Protein AF-A0A2D6I0M1-F1 (afdb_monomer)

Foldseek 3Di:
DPPVVLVVLLVVLVVLLVVLVVCVVVPDDDPVVVVSVVSNVVSVVSNVVSVVCVVVVVVD

Secondary structure (DSSP, 8-state):
--THHHHHHHHHHHHHHHHHHHHHHTT--THHHHHHHHHHHHHHHHHHHHHHHIIIIIT-

Structure (mmCIF, N/CA/C/O backbone):
data_AF-A0A2D6I0M1-F1
#
_entry.id   AF-A0A2D6I0M1-F1
#
loop_
_atom_site.group_PDB
_atom_site.id
_atom_site.type_symbol
_atom_site.label_atom_id
_atom_site.label_alt_id
_atom_site.label_comp_id
_atom_site.label_asym_id
_atom_site.label_entity_id
_atom_site.label_seq_id
_atom_site.pdbx_PDB_ins_code
_atom_site.Cartn_x
_atom_site.Cartn_y
_atom_site.Cartn_z
_atom_site.occupancy
_atom_site.B_iso_or_equiv
_atom_site.auth_seq_id
_atom_site.auth_comp_id
_atom_site.auth_asym_id
_atom_site.auth_atom_id
_atom_site.pdbx_PDB_model_num
ATOM 1 N N . MET A 1 1 ? 4.376 2.797 -24.032 1.00 55.97 1 MET A N 1
ATOM 2 C CA . MET A 1 1 ? 3.618 3.714 -23.145 1.00 55.97 1 MET A CA 1
ATOM 3 C C . MET A 1 1 ? 4.619 4.669 -22.521 1.00 55.97 1 MET A C 1
ATOM 5 O O . MET A 1 1 ? 5.646 4.175 -22.077 1.00 55.97 1 MET A O 1
ATOM 9 N N . PRO A 1 2 ? 4.413 5.997 -22.549 1.00 56.25 2 PRO A N 1
ATOM 10 C CA . PRO A 1 2 ? 5.384 6.915 -21.964 1.00 56.25 2 PRO A CA 1
ATOM 11 C C . PRO A 1 2 ? 5.615 6.541 -20.495 1.00 56.25 2 PRO A C 1
ATOM 13 O O . PRO A 1 2 ? 4.650 6.424 -19.741 1.00 56.25 2 PRO A O 1
ATOM 16 N N . ALA A 1 3 ? 6.877 6.347 -20.099 1.00 59.56 3 ALA A N 1
ATOM 17 C CA . ALA A 1 3 ? 7.280 5.887 -18.761 1.00 59.56 3 ALA A CA 1
ATOM 18 C C . ALA A 1 3 ? 6.764 6.776 -17.608 1.00 59.56 3 ALA A C 1
ATOM 20 O O . ALA A 1 3 ? 6.719 6.360 -16.453 1.00 59.56 3 ALA A O 1
ATOM 21 N N . VAL A 1 4 ? 6.307 7.986 -17.933 1.00 58.28 4 VAL A N 1
ATOM 22 C CA . VAL A 1 4 ? 5.671 8.939 -17.019 1.00 58.28 4 VAL A CA 1
ATOM 23 C C . VAL A 1 4 ? 4.350 8.404 -16.441 1.00 58.28 4 VAL A C 1
ATOM 25 O O . VAL A 1 4 ? 4.092 8.598 -15.255 1.00 58.28 4 VAL A O 1
ATOM 28 N N . LEU A 1 5 ? 3.535 7.691 -17.230 1.00 63.28 5 LEU A N 1
ATOM 29 C CA . LEU A 1 5 ? 2.219 7.186 -16.797 1.00 63.28 5 LEU A CA 1
ATOM 30 C C . LEU A 1 5 ? 2.321 6.098 -15.700 1.00 63.28 5 LEU A C 1
ATOM 32 O O . LEU A 1 5 ? 1.656 6.241 -14.671 1.00 63.28 5 LEU A O 1
ATOM 36 N N . PRO A 1 6 ? 3.164 5.051 -15.844 1.00 70.00 6 PRO A N 1
ATOM 37 C CA . PRO A 1 6 ? 3.351 4.036 -14.801 1.00 70.00 6 PRO A CA 1
ATOM 38 C C . PRO A 1 6 ? 3.887 4.603 -13.480 1.00 70.00 6 PRO A C 1
ATOM 40 O O . PRO A 1 6 ? 3.415 4.227 -12.406 1.00 70.00 6 PRO A O 1
ATOM 43 N N . ILE A 1 7 ? 4.842 5.537 -13.551 1.00 78.69 7 ILE A N 1
ATOM 44 C CA . ILE A 1 7 ? 5.477 6.134 -12.366 1.00 78.69 7 ILE A CA 1
ATOM 45 C C . ILE A 1 7 ? 4.484 7.016 -11.602 1.00 78.69 7 ILE A C 1
ATOM 47 O O . ILE A 1 7 ? 4.388 6.914 -10.380 1.00 78.69 7 ILE A O 1
ATOM 51 N N . GLN A 1 8 ? 3.698 7.839 -12.302 1.00 81.62 8 GLN A N 1
ATOM 52 C CA . GLN A 1 8 ? 2.655 8.653 -11.670 1.00 81.62 8 GLN A CA 1
ATOM 53 C C . GLN A 1 8 ? 1.620 7.785 -10.949 1.00 81.62 8 GLN A C 1
ATOM 55 O O . GLN A 1 8 ? 1.286 8.055 -9.794 1.00 81.62 8 GLN A O 1
ATOM 60 N N . GLY A 1 9 ? 1.162 6.707 -11.593 1.00 84.44 9 GLY A N 1
ATOM 61 C CA . GLY A 1 9 ? 0.227 5.774 -10.970 1.00 84.44 9 GLY A CA 1
ATOM 62 C C . GLY A 1 9 ? 0.813 5.091 -9.730 1.00 84.44 9 GLY A C 1
ATOM 63 O O . GLY A 1 9 ? 0.126 4.969 -8.718 1.00 84.44 9 GLY A O 1
ATOM 64 N N . ALA A 1 10 ? 2.095 4.712 -9.757 1.00 83.25 10 ALA A N 1
ATOM 65 C CA . ALA A 1 10 ? 2.777 4.121 -8.604 1.00 83.25 10 ALA A CA 1
ATOM 66 C C . ALA A 1 10 ? 2.898 5.095 -7.417 1.00 83.25 10 ALA A C 1
ATOM 68 O O . ALA A 1 10 ? 2.696 4.692 -6.269 1.00 83.25 10 ALA A O 1
ATOM 69 N N . ILE A 1 11 ? 3.166 6.380 -7.674 1.00 88.25 11 ILE A N 1
ATOM 70 C CA . ILE A 1 11 ? 3.210 7.418 -6.630 1.00 88.25 11 ILE A CA 1
ATOM 71 C C . ILE A 1 11 ? 1.839 7.555 -5.961 1.00 88.25 11 ILE A C 1
ATOM 73 O O . ILE A 1 11 ? 1.739 7.487 -4.736 1.00 88.25 11 ILE A O 1
ATOM 77 N N . VAL A 1 12 ? 0.774 7.692 -6.756 1.00 91.19 12 VAL A N 1
ATOM 78 C CA . VAL A 1 12 ? -0.596 7.827 -6.237 1.00 91.19 12 VAL A CA 1
ATOM 79 C C . VAL A 1 12 ? -0.997 6.585 -5.442 1.00 91.19 12 VAL A C 1
ATOM 81 O O . VAL A 1 12 ? -1.477 6.705 -4.314 1.00 91.19 12 VAL A O 1
ATOM 84 N N . ALA A 1 13 ? -0.735 5.393 -5.978 1.00 90.38 13 ALA A N 1
ATOM 85 C CA . ALA A 1 13 ? -0.993 4.139 -5.282 1.00 90.38 13 ALA A CA 1
ATOM 86 C C . ALA A 1 13 ? -0.236 4.070 -3.945 1.00 90.38 13 ALA A C 1
ATOM 88 O O . ALA A 1 13 ? -0.821 3.736 -2.920 1.00 90.38 13 ALA A O 1
ATOM 89 N N . THR A 1 14 ? 1.029 4.483 -3.899 1.00 89.88 14 THR A N 1
ATOM 90 C CA . THR A 1 14 ? 1.797 4.508 -2.643 1.00 89.88 14 THR A CA 1
ATOM 91 C C . THR A 1 14 ? 1.141 5.406 -1.587 1.00 89.88 14 THR A C 1
ATOM 93 O O . THR A 1 14 ? 1.040 5.017 -0.424 1.00 89.88 14 THR A O 1
ATOM 96 N N . VAL A 1 15 ? 0.616 6.571 -1.980 1.00 94.31 15 VAL A N 1
ATOM 97 C CA . VAL A 1 15 ? -0.116 7.465 -1.065 1.00 94.31 15 VAL A CA 1
ATOM 98 C C . VAL A 1 15 ? -1.380 6.794 -0.523 1.00 94.31 15 VAL A C 1
ATOM 100 O O . VAL A 1 15 ? -1.605 6.795 0.689 1.00 94.31 15 VAL A O 1
ATOM 103 N N . PHE A 1 16 ? -2.186 6.174 -1.389 1.00 92.81 16 PHE A N 1
ATOM 104 C CA . PHE A 1 16 ? -3.388 5.453 -0.956 1.00 92.81 16 PHE A CA 1
ATOM 105 C C . PHE A 1 16 ? -3.064 4.283 -0.028 1.00 92.81 16 PHE A C 1
ATOM 107 O O . PHE A 1 16 ? -3.794 4.060 0.939 1.00 92.81 16 PHE A O 1
ATOM 114 N N . LEU A 1 17 ? -1.948 3.590 -0.265 1.00 92.81 17 LEU A N 1
ATOM 115 C CA . LEU A 1 17 ? -1.491 2.504 0.592 1.00 92.81 17 LEU A CA 1
ATOM 116 C C . LEU A 1 17 ? -1.182 3.012 2.002 1.00 92.81 17 LEU A C 1
ATOM 118 O O . LEU A 1 17 ? -1.658 2.439 2.982 1.00 92.81 17 LEU A O 1
ATOM 122 N N . VAL A 1 18 ? -0.445 4.121 2.112 1.00 94.38 18 VAL A N 1
ATOM 123 C CA . VAL A 1 18 ? -0.129 4.748 3.405 1.00 94.38 18 VAL A CA 1
ATOM 124 C C . VAL A 1 18 ? -1.407 5.154 4.138 1.00 94.38 18 VAL A C 1
ATOM 126 O O . VAL A 1 18 ? -1.553 4.862 5.325 1.00 94.38 18 VAL A O 1
ATOM 129 N N . ILE A 1 19 ? -2.366 5.775 3.446 1.00 93.6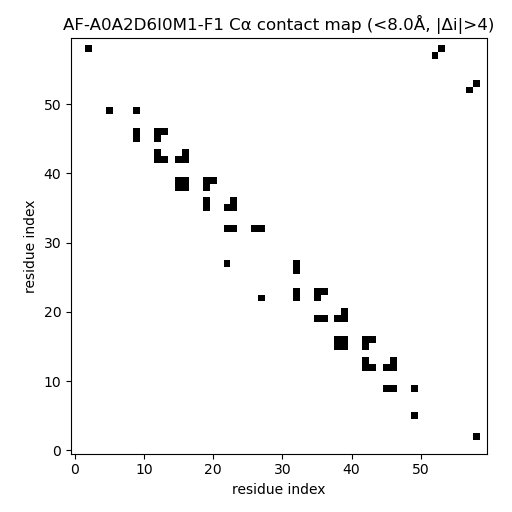2 19 ILE A N 1
ATOM 130 C CA . ILE A 1 19 ? -3.642 6.181 4.055 1.00 93.62 19 ILE A CA 1
ATOM 131 C C . ILE A 1 19 ? -4.430 4.957 4.538 1.00 93.62 19 ILE A C 1
ATOM 133 O O . ILE A 1 19 ? -4.943 4.970 5.661 1.00 93.62 19 ILE A O 1
ATOM 137 N N . ALA A 1 20 ? -4.502 3.899 3.727 1.00 90.81 20 ALA A N 1
ATOM 138 C CA . ALA A 1 20 ? -5.177 2.658 4.090 1.00 90.81 20 ALA A CA 1
ATOM 139 C C . ALA A 1 20 ? -4.554 2.036 5.349 1.00 90.81 20 ALA A C 1
ATOM 141 O O . ALA A 1 20 ? -5.278 1.733 6.297 1.00 90.81 20 ALA A O 1
ATOM 142 N N . PHE A 1 21 ? -3.221 1.953 5.424 1.00 90.25 21 PHE A N 1
ATOM 143 C CA . PHE A 1 21 ? -2.525 1.493 6.628 1.00 90.25 21 PHE A CA 1
ATOM 144 C C . PHE A 1 21 ? -2.839 2.363 7.846 1.00 90.25 21 PHE A C 1
ATOM 146 O O . PHE A 1 21 ? -3.198 1.835 8.896 1.00 90.25 21 PHE A O 1
ATOM 153 N N . VAL A 1 22 ? -2.770 3.691 7.718 1.00 94.56 22 VAL A N 1
ATOM 154 C CA . VAL A 1 22 ? -3.092 4.616 8.819 1.00 94.56 22 VAL A CA 1
ATOM 155 C C . VAL A 1 22 ? -4.520 4.401 9.324 1.00 94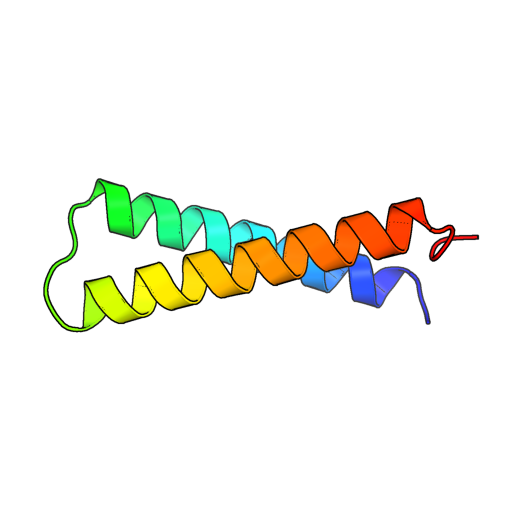.56 22 VAL A C 1
ATOM 157 O O . VAL A 1 22 ? -4.756 4.418 10.532 1.00 94.56 22 VAL A O 1
ATOM 160 N N . LYS A 1 23 ? -5.481 4.181 8.425 1.00 91.44 23 LYS A N 1
ATOM 161 C CA . LYS A 1 23 ? -6.878 3.902 8.783 1.00 91.44 23 LYS A CA 1
ATOM 162 C C . LYS A 1 23 ? -7.019 2.558 9.505 1.00 91.44 23 LYS A C 1
ATOM 164 O O . LYS A 1 23 ? -7.694 2.500 10.532 1.00 91.44 23 LYS A O 1
ATOM 169 N N . VAL A 1 24 ? -6.333 1.516 9.039 1.00 86.56 24 VAL A N 1
ATOM 170 C CA . VAL A 1 24 ? -6.301 0.208 9.712 1.00 86.56 24 VAL A CA 1
ATOM 171 C C . VAL A 1 24 ? -5.694 0.322 11.117 1.00 86.56 24 VAL A C 1
ATOM 173 O O . VAL A 1 24 ? -6.316 -0.123 12.078 1.00 86.56 24 VAL A O 1
ATOM 176 N N . PHE A 1 25 ? -4.550 0.998 11.275 1.00 89.31 25 PHE A N 1
ATOM 177 C CA . PHE A 1 25 ? -3.910 1.212 12.583 1.00 89.31 25 PHE A CA 1
ATOM 178 C C . PHE A 1 25 ? -4.754 2.053 13.543 1.00 89.31 25 PHE A C 1
ATOM 180 O O . PHE A 1 25 ? -4.756 1.807 14.746 1.00 89.31 25 PHE A O 1
ATOM 187 N N . ARG A 1 26 ? -5.503 3.029 13.023 1.00 92.69 26 ARG A N 1
ATOM 188 C CA . ARG A 1 26 ? -6.464 3.815 13.812 1.00 92.69 26 ARG A CA 1
ATOM 189 C C . ARG A 1 26 ? -7.724 3.028 14.184 1.00 92.69 26 ARG A C 1
ATOM 191 O O . ARG A 1 26 ? -8.578 3.570 14.878 1.00 92.69 26 ARG A O 1
ATOM 198 N N . GLY A 1 27 ? -7.847 1.776 13.742 1.00 88.44 27 GLY A N 1
ATOM 199 C CA . GLY A 1 27 ? -8.928 0.880 14.133 1.00 88.44 27 GLY A CA 1
ATOM 200 C C . GLY A 1 27 ? -10.298 1.338 13.645 1.00 88.44 27 GLY A C 1
ATOM 201 O O . GLY A 1 27 ? -11.271 1.220 14.392 1.00 88.44 27 GLY A O 1
ATOM 202 N N . VAL A 1 28 ? -10.390 1.885 12.425 1.00 91.19 28 VAL A N 1
ATOM 203 C CA . VAL A 1 28 ? -11.687 2.287 11.851 1.00 91.19 28 VAL A CA 1
ATOM 204 C C . VAL A 1 28 ? -12.606 1.060 11.764 1.00 91.19 28 VAL A C 1
ATOM 206 O O . VAL A 1 28 ? -12.145 -0.038 11.455 1.00 91.19 28 VAL A O 1
ATOM 209 N N . ARG A 1 29 ? -13.898 1.225 12.075 1.00 91.12 29 ARG A N 1
ATOM 210 C CA . ARG A 1 29 ? -14.885 0.133 12.181 1.00 91.12 29 ARG A CA 1
ATOM 211 C C . ARG A 1 29 ? -16.031 0.299 11.185 1.00 91.12 29 ARG A C 1
ATOM 213 O O . ARG A 1 29 ? -16.237 1.375 10.635 1.00 91.12 29 ARG A O 1
ATOM 220 N N . GLY A 1 30 ? -16.799 -0.773 10.995 1.00 91.00 30 GLY A N 1
ATOM 221 C CA . GLY A 1 30 ? -17.988 -0.773 10.141 1.00 91.00 30 GLY A CA 1
ATOM 222 C C . GLY A 1 30 ? -17.647 -0.680 8.653 1.00 91.00 30 GLY A C 1
ATOM 223 O O . GLY A 1 30 ? -16.617 -1.185 8.210 1.00 91.00 30 GLY A O 1
ATOM 224 N N . THR A 1 31 ? -18.517 -0.030 7.883 1.00 91.81 31 THR A N 1
ATOM 225 C CA . THR A 1 31 ? -18.395 0.102 6.421 1.00 91.81 31 THR A CA 1
ATOM 226 C C . THR A 1 31 ? -17.081 0.753 5.993 1.00 91.81 31 THR A C 1
ATOM 228 O O . THR A 1 31 ? -16.461 0.315 5.024 1.00 91.81 31 THR A O 1
ATOM 231 N N . ASP A 1 32 ? -16.598 1.732 6.758 1.00 88.25 32 ASP A N 1
ATOM 232 C CA . ASP A 1 32 ? -15.326 2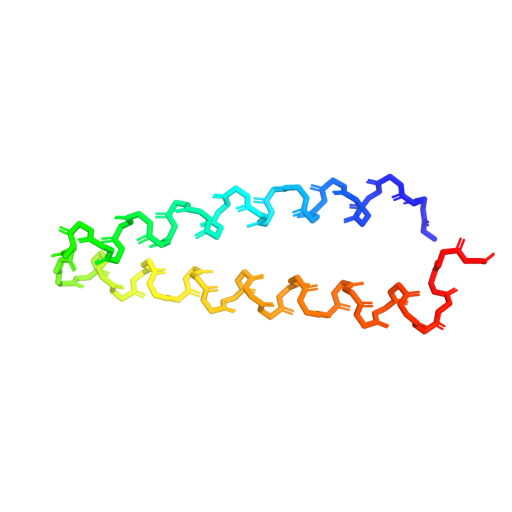.396 6.479 1.00 88.25 32 ASP A CA 1
ATOM 233 C C . ASP A 1 32 ? -14.143 1.426 6.563 1.00 88.25 32 ASP A C 1
ATOM 235 O O . ASP A 1 32 ? -13.218 1.510 5.759 1.00 88.25 32 ASP A O 1
ATOM 239 N N . ALA A 1 33 ? -14.172 0.470 7.496 1.00 90.25 33 ALA A N 1
ATOM 240 C CA . ALA A 1 33 ? -13.127 -0.543 7.606 1.00 90.25 33 ALA A CA 1
ATOM 241 C C . ALA A 1 33 ? -13.065 -1.409 6.345 1.00 90.25 33 ALA A C 1
ATOM 243 O O . ALA A 1 33 ? -11.983 -1.690 5.836 1.00 90.25 33 ALA A O 1
ATOM 244 N N . ILE A 1 34 ? -14.225 -1.811 5.820 1.00 92.19 34 ILE A N 1
ATOM 245 C CA . ILE A 1 34 ? -14.322 -2.635 4.610 1.00 92.19 34 ILE A CA 1
ATOM 246 C C . ILE A 1 34 ? -13.774 -1.860 3.409 1.00 92.19 34 ILE A C 1
ATOM 248 O O . ILE A 1 34 ? -12.954 -2.394 2.663 1.00 92.19 34 ILE A O 1
ATOM 252 N N . LEU A 1 35 ? -14.155 -0.586 3.267 1.00 92.56 35 LEU A N 1
ATOM 253 C CA . LEU A 1 35 ? -13.650 0.288 2.207 1.00 92.56 35 LEU A CA 1
ATOM 254 C C . LEU A 1 35 ? -12.130 0.449 2.275 1.00 92.56 35 LEU A C 1
ATOM 256 O O . LEU A 1 35 ? -11.454 0.233 1.273 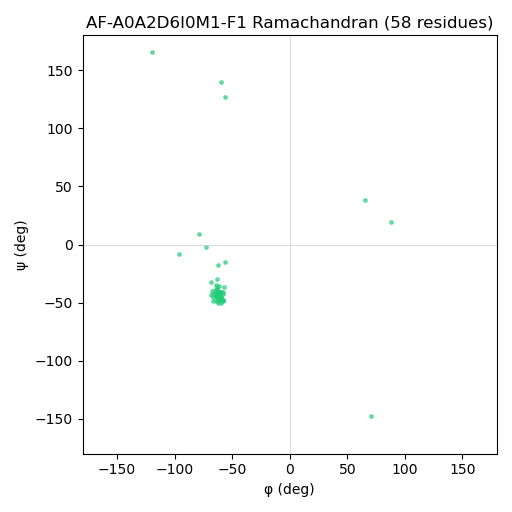1.00 92.56 35 LEU A O 1
ATOM 260 N N . TRP A 1 36 ? -11.571 0.774 3.444 1.00 93.94 36 TRP A N 1
ATOM 261 C CA . TRP A 1 36 ? -10.124 0.977 3.576 1.00 93.94 36 TRP A CA 1
ATOM 262 C C . TRP A 1 36 ? -9.318 -0.313 3.397 1.00 93.94 36 TRP A C 1
ATOM 264 O O . TRP A 1 36 ? -8.226 -0.260 2.832 1.00 93.94 36 TRP A O 1
ATOM 274 N N . ASN A 1 37 ? -9.864 -1.470 3.782 1.00 91.75 37 ASN A N 1
ATOM 275 C CA . ASN A 1 37 ? -9.255 -2.764 3.467 1.00 91.75 37 ASN A CA 1
ATOM 276 C C . ASN A 1 37 ? -9.290 -3.052 1.958 1.00 91.75 37 ASN A C 1
ATOM 278 O O . ASN A 1 37 ? -8.268 -3.434 1.392 1.00 91.75 37 ASN A O 1
ATOM 282 N N . ALA A 1 38 ? -10.423 -2.820 1.287 1.00 93.56 38 ALA A N 1
ATOM 283 C CA . ALA A 1 38 ? -10.542 -3.014 -0.158 1.00 93.56 38 ALA A CA 1
ATOM 284 C C . ALA A 1 38 ? -9.592 -2.091 -0.938 1.00 93.56 38 ALA A C 1
ATOM 286 O O . ALA A 1 38 ? -8.870 -2.554 -1.822 1.00 93.56 38 ALA A O 1
ATOM 287 N N . VAL A 1 39 ? -9.526 -0.809 -0.562 1.00 93.75 39 VAL A N 1
ATOM 288 C CA . VAL A 1 39 ? -8.567 0.155 -1.122 1.00 93.75 39 VAL A CA 1
ATOM 289 C C . VAL A 1 39 ? -7.139 -0.338 -0.910 1.00 93.75 39 VAL A C 1
ATOM 291 O O . VAL A 1 39 ? -6.374 -0.372 -1.870 1.00 93.75 39 VAL A O 1
ATOM 294 N N . GLY A 1 40 ? -6.780 -0.774 0.301 1.00 92.62 40 GLY A N 1
ATOM 295 C CA . GLY A 1 40 ? -5.448 -1.305 0.598 1.00 92.62 40 GLY A CA 1
ATOM 296 C C . GLY A 1 40 ? -5.074 -2.505 -0.278 1.00 92.62 40 GLY A C 1
ATOM 297 O O . GLY A 1 40 ? -4.003 -2.511 -0.884 1.00 92.62 40 GLY A O 1
ATOM 298 N N . VAL A 1 41 ? -5.974 -3.481 -0.417 1.00 94.62 41 VAL A N 1
ATOM 299 C CA . VAL A 1 41 ? -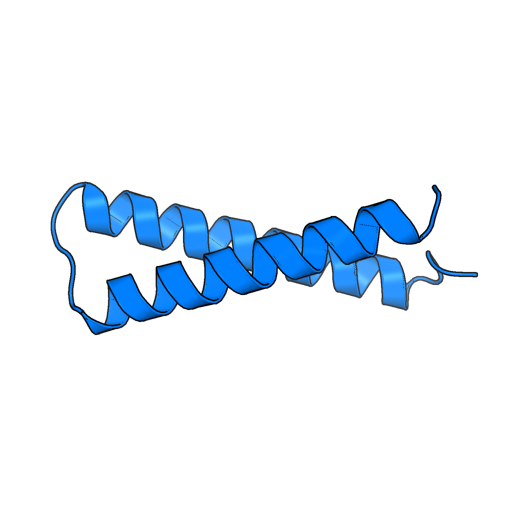5.748 -4.683 -1.238 1.00 94.62 41 VAL A CA 1
ATOM 300 C C . VAL A 1 41 ? -5.596 -4.336 -2.719 1.00 94.62 41 VAL A C 1
A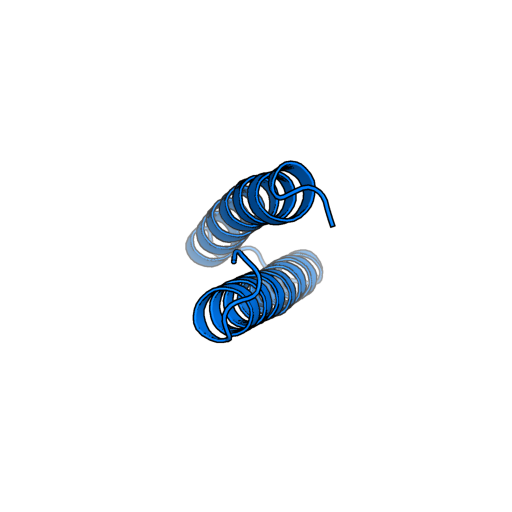TOM 302 O O . VAL A 1 41 ? -4.627 -4.762 -3.346 1.00 94.62 41 VAL A O 1
ATOM 305 N N . ILE A 1 42 ? -6.500 -3.531 -3.284 1.00 94.00 42 ILE A N 1
ATOM 306 C CA . ILE A 1 42 ? -6.430 -3.117 -4.697 1.00 94.00 42 ILE A CA 1
ATOM 307 C C . ILE A 1 42 ? -5.135 -2.347 -4.964 1.00 94.00 42 ILE A C 1
ATOM 309 O O . ILE A 1 42 ? -4.465 -2.570 -5.972 1.00 94.00 42 ILE A O 1
ATOM 313 N N . THR A 1 43 ? -4.754 -1.475 -4.036 1.00 93.75 43 THR A N 1
ATOM 314 C CA . THR A 1 43 ? -3.530 -0.682 -4.140 1.00 93.75 43 THR A CA 1
ATOM 315 C C . THR A 1 43 ? -2.281 -1.566 -4.118 1.00 93.75 43 THR A C 1
ATOM 317 O O . THR A 1 43 ? -1.374 -1.368 -4.927 1.00 93.75 43 THR A O 1
ATOM 320 N N . LEU A 1 44 ? -2.240 -2.580 -3.248 1.00 92.62 44 LEU A N 1
ATOM 321 C CA . LEU A 1 44 ? -1.153 -3.563 -3.218 1.00 92.62 44 LEU A CA 1
ATOM 322 C C . LEU A 1 44 ? -1.065 -4.355 -4.525 1.00 92.62 44 LEU A C 1
ATOM 324 O O . LEU A 1 44 ? 0.027 -4.501 -5.073 1.00 92.62 44 LEU A O 1
ATOM 328 N N . LEU A 1 45 ? -2.201 -4.820 -5.051 1.00 93.44 45 LEU A N 1
ATOM 329 C CA . LEU A 1 45 ? -2.253 -5.532 -6.330 1.00 93.44 45 LEU A CA 1
ATOM 330 C C . LEU A 1 45 ? -1.755 -4.656 -7.483 1.00 93.44 45 LEU A C 1
ATOM 332 O O . LEU A 1 45 ? -0.981 -5.121 -8.322 1.00 93.44 45 LEU A O 1
ATOM 336 N N . TYR A 1 46 ? -2.152 -3.383 -7.509 1.00 90.00 46 TYR A N 1
ATOM 337 C CA . TYR A 1 46 ? -1.693 -2.427 -8.511 1.00 90.00 46 TYR A CA 1
ATOM 338 C C . TYR A 1 46 ? -0.172 -2.227 -8.454 1.00 90.00 46 TYR A C 1
ATOM 340 O O . TYR A 1 46 ? 0.499 -2.309 -9.486 1.00 90.00 46 TYR A O 1
ATOM 348 N N . LEU A 1 47 ? 0.387 -2.002 -7.260 1.00 89.44 47 LEU A N 1
ATOM 349 C CA . LEU A 1 47 ? 1.829 -1.815 -7.077 1.00 89.44 47 LEU A CA 1
ATOM 350 C C . LEU A 1 47 ? 2.611 -3.078 -7.446 1.00 89.44 47 LEU A C 1
ATOM 352 O O . LEU A 1 47 ? 3.611 -2.987 -8.155 1.00 89.44 47 LEU A O 1
ATOM 356 N N . PHE A 1 48 ? 2.128 -4.253 -7.039 1.00 91.00 48 PHE A N 1
ATOM 357 C CA . PHE A 1 48 ? 2.729 -5.531 -7.413 1.00 91.00 48 PHE A CA 1
ATOM 358 C C . PHE A 1 48 ? 2.745 -5.723 -8.933 1.00 91.00 48 PHE A C 1
ATOM 360 O O . PHE A 1 48 ? 3.787 -6.027 -9.506 1.00 91.00 48 PHE A O 1
ATOM 367 N N . THR A 1 49 ? 1.614 -5.481 -9.598 1.00 88.56 49 THR A N 1
ATOM 368 C CA . THR A 1 49 ? 1.491 -5.623 -11.058 1.00 88.56 49 THR A CA 1
ATOM 369 C C . THR A 1 49 ? 2.383 -4.621 -11.790 1.00 88.56 49 THR A C 1
ATOM 371 O O . THR A 1 49 ? 3.044 -4.974 -12.764 1.00 88.56 49 THR A O 1
ATOM 374 N N . SER A 1 50 ? 2.460 -3.387 -11.286 1.00 84.81 50 SER A N 1
ATOM 375 C CA . SER A 1 50 ? 3.347 -2.349 -11.823 1.00 84.81 50 SER A CA 1
ATOM 376 C C . SER A 1 50 ? 4.817 -2.761 -11.710 1.00 84.81 50 SER A C 1
ATOM 378 O O . SER A 1 50 ? 5.566 -2.642 -12.677 1.00 84.81 50 SER A O 1
ATOM 380 N N . MET A 1 51 ? 5.226 -3.308 -10.561 1.00 84.31 51 MET A N 1
ATOM 381 C CA . MET A 1 51 ? 6.587 -3.810 -10.350 1.00 84.31 51 MET A CA 1
ATOM 382 C C . MET A 1 51 ? 6.897 -5.043 -11.201 1.00 84.31 51 MET A C 1
ATOM 384 O O . MET A 1 51 ? 7.989 -5.129 -11.758 1.00 84.31 51 MET A O 1
ATOM 388 N N . ALA A 1 52 ? 5.949 -5.969 -11.347 1.00 86.44 52 ALA A N 1
ATOM 389 C CA . ALA A 1 52 ? 6.097 -7.136 -12.212 1.00 86.44 52 ALA A CA 1
ATOM 390 C C . ALA A 1 52 ? 6.288 -6.721 -13.679 1.00 86.44 52 ALA A C 1
ATOM 392 O O . ALA A 1 52 ? 7.173 -7.238 -14.360 1.00 86.44 52 ALA A O 1
ATOM 393 N N . TRP A 1 53 ? 5.516 -5.736 -14.144 1.00 84.81 53 TRP A N 1
ATOM 394 C CA . TRP A 1 53 ? 5.655 -5.181 -15.487 1.00 84.81 53 TRP A CA 1
ATOM 395 C C . TRP A 1 53 ? 7.025 -4.515 -15.700 1.00 84.81 53 TRP A C 1
ATOM 397 O O . TRP A 1 53 ? 7.692 -4.785 -16.702 1.00 84.81 53 TRP A O 1
ATOM 407 N N . ILE A 1 54 ? 7.494 -3.720 -14.730 1.00 83.38 54 ILE A N 1
ATOM 408 C CA . ILE A 1 54 ? 8.845 -3.136 -14.752 1.00 83.38 54 ILE A CA 1
ATOM 409 C C . ILE A 1 54 ? 9.910 -4.239 -14.831 1.00 83.38 54 ILE A C 1
ATOM 411 O O . ILE A 1 54 ? 10.789 -4.182 -15.690 1.00 83.38 54 ILE A O 1
ATOM 415 N N . ALA A 1 55 ? 9.807 -5.263 -13.981 1.00 83.31 55 ALA A N 1
ATOM 416 C CA . ALA A 1 55 ? 10.749 -6.380 -13.938 1.00 83.31 55 ALA A CA 1
ATOM 417 C C . ALA A 1 55 ? 10.767 -7.202 -15.239 1.00 83.31 55 ALA A C 1
ATOM 419 O O . ALA A 1 55 ? 11.808 -7.741 -15.604 1.00 83.31 55 ALA A O 1
ATOM 420 N N . SER A 1 56 ? 9.646 -7.262 -15.967 1.00 86.06 56 SER A N 1
ATOM 421 C CA . SER A 1 56 ? 9.545 -7.927 -17.275 1.00 86.06 56 SER A CA 1
ATOM 422 C C . SER A 1 56 ? 10.101 -7.121 -18.461 1.00 86.06 56 SER A C 1
ATOM 424 O O . SER A 1 56 ? 9.902 -7.520 -19.605 1.00 86.06 56 SER A O 1
ATOM 426 N N . GLY A 1 57 ? 10.790 -6.000 -18.216 1.00 75.38 57 GLY A N 1
ATOM 427 C CA . GLY A 1 57 ? 11.368 -5.168 -19.278 1.00 75.38 57 GLY A CA 1
ATOM 428 C C . GLY A 1 57 ? 10.412 -4.112 -19.834 1.00 75.38 57 GLY A C 1
ATOM 429 O O . GLY A 1 57 ? 10.636 -3.583 -20.912 1.00 75.38 57 GLY A O 1
ATOM 430 N N . GLY A 1 58 ? 9.349 -3.752 -19.109 1.00 70.06 58 GLY A N 1
AT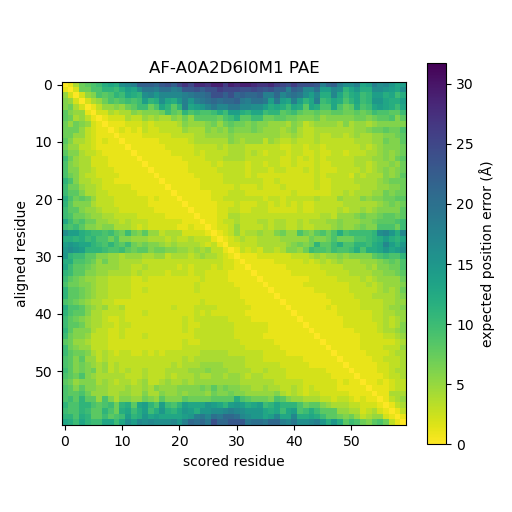OM 431 C CA . GLY A 1 58 ? 8.405 -2.722 -19.557 1.00 70.06 58 GLY A CA 1
ATOM 432 C C . GLY A 1 58 ? 9.008 -1.317 -19.739 1.00 70.06 58 GLY A C 1
ATOM 433 O O . GLY A 1 58 ? 8.408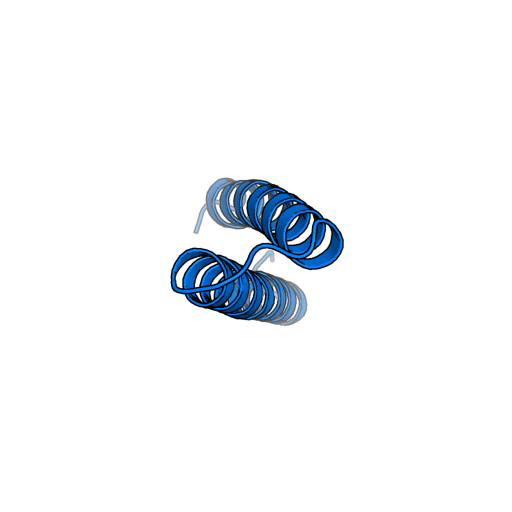 -0.467 -20.397 1.00 70.06 58 GLY A O 1
ATOM 434 N N . LEU A 1 59 ? 10.183 -1.063 -19.151 1.00 66.94 59 LEU A N 1
ATOM 435 C CA . LEU A 1 59 ? 10.892 0.222 -19.209 1.00 66.94 59 LEU A CA 1
ATOM 436 C C . LEU A 1 59 ? 11.976 0.305 -20.301 1.00 66.94 59 LEU A C 1
ATOM 438 O O . LEU A 1 59 ? 12.522 1.392 -20.489 1.00 66.94 59 LEU A O 1
ATOM 442 N N . THR A 1 60 ? 12.305 -0.806 -20.969 1.00 59.75 60 THR A N 1
ATOM 443 C CA . THR A 1 60 ? 13.253 -0.868 -22.103 1.00 59.75 60 THR A CA 1
ATOM 444 C C . THR A 1 60 ? 12.518 -0.769 -23.428 1.00 59.75 60 THR A C 1
ATOM 446 O O . THR A 1 60 ? 13.015 -0.045 -24.315 1.00 59.75 60 THR A O 1
#

pLDDT: mean 85.49, std 10.74, range [55.97, 94.62]

Solvent-accessible surface area (backbone atoms only — not comparable to full-atom values): 3355 Å² total; per-residue (Å²): 128,69,72,65,59,64,52,53,52,46,54,55,35,52,53,51,35,53,51,22,50,53,44,58,75,68,60,54,64,69,72,61,32,54,52,38,51,51,51,29,50,54,30,50,53,50,50,50,52,52,50,51,42,48,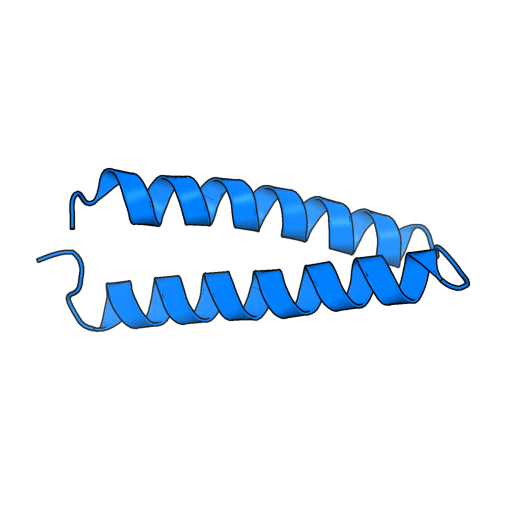74,73,50,70,82,115

Sequence (60 aa):
MPAVLPIQGAIVATVFLVIAFVKVFRGVRGTDAILWNAVGVITLLYLFTSMAWIASGGLT

Nearest PDB structures (foldseek):
  7qhm-assembly1_L  TM=7.767E-01  e=3.384E+00  Corynebacterium glutamicum ATCC 13032
  7q21-assembly1_k  TM=7.818E-01  e=3.612E+00  Corynebacterium glutamicum ATCC 13032
  5l89-assembly3_Z  TM=8.517E-01  e=8.989E+00  Rhodospirillum rubrum
  5j0k-assembly1_B  TM=6.127E-01  e=9.594E+00  synthetic construct

Radius of gyration: 13.7 Å; Cα contacts (8 Å, |Δi|>4): 33; chains: 1; bounding box: 32×17×37 Å

Mean predicted aligned error: 5.21 Å